Protein AF-A0A938MA55-F1 (afdb_monomer)

Radius of gyration: 17.3 Å; Cα contacts (8 Å, |Δi|>4): 62; chains: 1; bounding box: 37×22×48 Å

Secondary structure (DSSP, 8-state):
-HHHHHHHHHHHHHHHHHHHHHHHHHH-HHHHHHHHHHHHHHHHHHHHHHHHHHHHHHHHHHHTT---HHHHHHHHHHHHHHHHHHTT--

Foldseek 3Di:
DVVVVVCVVVVVLVVVVVVLVVCCVPPNNVVSVVLQVVQLVVLQVQLVVQLVVLVVQCVVCVVVVHHSPVSVVSNVVSVVSSVVSNNRND

Mean predicted aligned error: 4.33 Å

Structure (mmCIF, N/CA/C/O backbone):
data_AF-A0A938MA55-F1
#
_entry.id   AF-A0A938MA55-F1
#
loop_
_atom_site.group_PDB
_atom_site.id
_atom_site.type_symbol
_atom_site.label_atom_id
_atom_site.label_alt_id
_atom_site.label_comp_id
_atom_site.label_asym_id
_atom_site.label_entity_id
_atom_site.label_seq_id
_atom_site.pdbx_PDB_ins_code
_atom_site.Cartn_x
_atom_site.Cartn_y
_atom_site.Cartn_z
_atom_site.occupancy
_atom_site.B_iso_or_equiv
_atom_site.auth_seq_id
_atom_site.auth_comp_id
_atom_site.auth_asym_id
_atom_site.auth_atom_id
_atom_site.pdbx_PDB_model_num
ATOM 1 N N . MET A 1 1 ? -22.524 -13.875 -9.920 1.00 80.50 1 MET A N 1
ATOM 2 C CA . MET A 1 1 ? -21.697 -12.814 -9.288 1.00 80.50 1 MET A CA 1
ATOM 3 C C . MET A 1 1 ? -20.251 -13.257 -9.107 1.00 80.50 1 MET A C 1
ATOM 5 O O . MET A 1 1 ? -19.372 -12.525 -9.536 1.00 80.50 1 MET A O 1
ATOM 9 N N . PHE A 1 2 ? -20.001 -14.467 -8.596 1.00 88.00 2 PHE A N 1
ATOM 10 C CA . PHE A 1 2 ? -18.651 -15.026 -8.419 1.00 88.00 2 PHE A CA 1
ATOM 11 C C . PHE A 1 2 ? -17.761 -14.965 -9.676 1.00 88.00 2 PHE A C 1
ATOM 13 O O . PHE A 1 2 ? -16.637 -14.489 -9.610 1.00 88.00 2 PHE A O 1
ATOM 20 N N . PHE A 1 3 ? -18.298 -15.325 -10.847 1.00 91.69 3 PHE A N 1
ATOM 21 C CA . PHE A 1 3 ? -17.557 -15.259 -12.114 1.00 91.69 3 PHE A CA 1
ATOM 22 C C . PHE A 1 3 ? -17.074 -13.841 -12.482 1.00 91.69 3 PHE A C 1
ATOM 24 O O . PHE A 1 3 ? -15.988 -13.683 -13.027 1.00 91.69 3 PHE A O 1
ATOM 31 N N . LYS A 1 4 ? -17.849 -12.799 -12.141 1.00 92.19 4 LYS A N 1
ATOM 32 C CA . LYS A 1 4 ? -17.459 -11.399 -12.389 1.00 92.19 4 LYS A CA 1
ATOM 33 C C . LYS A 1 4 ? -16.305 -10.970 -11.477 1.00 92.19 4 LYS A C 1
ATOM 35 O O . LYS A 1 4 ? -15.383 -10.318 -11.945 1.00 92.19 4 LYS A O 1
ATOM 40 N N . LEU A 1 5 ? -16.350 -11.363 -10.200 1.00 89.00 5 LEU A N 1
ATOM 41 C CA . LEU A 1 5 ? -15.265 -11.133 -9.237 1.00 89.00 5 LEU A CA 1
ATOM 42 C C . LEU A 1 5 ? -13.992 -11.869 -9.657 1.00 89.00 5 LEU A C 1
ATOM 44 O O . LEU A 1 5 ? -12.926 -11.270 -9.665 1.00 89.00 5 LEU A O 1
ATOM 48 N N . PHE A 1 6 ? -14.116 -13.129 -10.074 1.00 91.31 6 PHE A N 1
ATOM 49 C CA . PHE A 1 6 ? -12.993 -13.900 -10.600 1.00 91.31 6 PHE A CA 1
ATOM 50 C C . PHE A 1 6 ? -12.342 -13.209 -11.806 1.00 91.31 6 PHE A C 1
ATOM 52 O O . PHE A 1 6 ? -11.130 -13.021 -11.819 1.00 91.31 6 PHE A O 1
ATOM 59 N N . LEU A 1 7 ? -13.144 -12.768 -12.782 1.00 93.44 7 LEU A N 1
ATOM 60 C CA . LEU A 1 7 ? -12.652 -12.006 -13.932 1.00 93.44 7 LEU A CA 1
ATOM 61 C C . LEU A 1 7 ? -11.932 -10.724 -13.511 1.00 93.44 7 LEU A C 1
ATOM 63 O O . LEU A 1 7 ? -10.869 -10.443 -14.045 1.00 93.44 7 LEU A O 1
ATOM 67 N N . LEU A 1 8 ? -12.477 -9.974 -12.552 1.00 89.94 8 LEU A N 1
ATOM 68 C CA . LEU A 1 8 ? -11.865 -8.741 -12.057 1.00 89.94 8 LEU A CA 1
ATOM 69 C C . LEU A 1 8 ? -10.502 -9.015 -11.398 1.00 89.94 8 LEU A C 1
ATOM 71 O O . LEU A 1 8 ? -9.502 -8.416 -11.782 1.00 89.94 8 LEU A O 1
ATOM 75 N N . PHE A 1 9 ? -10.451 -9.960 -10.456 1.00 87.81 9 PHE A N 1
ATOM 76 C CA . PHE A 1 9 ? -9.228 -10.317 -9.732 1.00 87.81 9 PHE A CA 1
ATOM 77 C C . PHE A 1 9 ? -8.176 -11.009 -10.603 1.00 87.81 9 PHE A C 1
ATOM 79 O O . PHE A 1 9 ? -7.002 -10.947 -10.268 1.00 87.81 9 PHE A O 1
ATOM 86 N N . ALA A 1 10 ? -8.563 -11.660 -11.702 1.00 90.75 10 ALA A N 1
ATOM 87 C CA . ALA A 1 10 ? -7.616 -12.219 -12.665 1.00 90.75 10 ALA A CA 1
ATOM 88 C C . ALA A 1 10 ? -7.133 -11.166 -13.673 1.00 90.75 10 ALA A C 1
ATOM 90 O O . ALA A 1 10 ? -5.945 -11.098 -13.977 1.00 90.75 10 ALA A O 1
ATOM 91 N N . ALA A 1 11 ? -8.041 -10.332 -14.189 1.00 92.62 11 ALA A N 1
ATOM 92 C CA . ALA A 1 11 ? -7.721 -9.342 -15.212 1.00 92.62 11 ALA A CA 1
ATOM 93 C C . ALA A 1 11 ? -6.839 -8.210 -14.678 1.00 92.62 11 ALA A C 1
ATOM 95 O O . ALA A 1 11 ? -5.945 -7.780 -15.401 1.00 92.62 11 ALA A O 1
ATOM 96 N N . ILE A 1 12 ? -7.057 -7.754 -13.437 1.00 91.25 12 ILE A N 1
ATOM 97 C CA . ILE A 1 12 ? -6.272 -6.661 -12.840 1.00 91.25 12 ILE A CA 1
ATOM 98 C C . ILE A 1 12 ? -4.771 -7.015 -12.789 1.00 91.25 12 ILE A C 1
ATOM 100 O O . ILE A 1 12 ? -4.005 -6.313 -13.445 1.00 91.25 12 ILE A O 1
ATOM 104 N N . PRO A 1 13 ? -4.322 -8.122 -12.160 1.00 90.12 13 PRO A N 1
ATOM 105 C CA . PRO A 1 13 ? -2.899 -8.474 -12.125 1.00 90.12 13 PRO A CA 1
ATOM 106 C C . PRO A 1 13 ? -2.300 -8.742 -13.508 1.00 90.12 13 PRO A C 1
ATOM 108 O O . PRO A 1 13 ? -1.145 -8.409 -13.760 1.00 90.12 13 PRO A O 1
ATOM 111 N N . ILE A 1 14 ? -3.071 -9.336 -14.429 1.00 93.88 14 ILE A N 1
ATOM 112 C CA . ILE A 1 14 ? -2.612 -9.538 -15.812 1.00 93.88 14 ILE A CA 1
ATOM 113 C C . ILE A 1 14 ? -2.322 -8.185 -16.474 1.00 93.88 14 ILE A C 1
ATOM 115 O O . ILE A 1 14 ? -1.303 -8.029 -17.151 1.00 93.88 14 ILE A O 1
ATOM 119 N N . LEU A 1 15 ? -3.208 -7.211 -16.272 1.00 94.38 15 LEU A N 1
ATOM 120 C CA . LEU A 1 15 ? -3.079 -5.871 -16.829 1.00 94.38 15 LEU A CA 1
ATOM 121 C C . LEU A 1 15 ? -1.916 -5.104 -16.185 1.00 94.38 15 LEU A C 1
ATOM 123 O O . LEU A 1 15 ? -1.137 -4.494 -16.914 1.00 94.38 15 LEU A O 1
ATOM 127 N N . GLU A 1 16 ? -1.727 -5.204 -14.870 1.00 92.75 16 GLU A N 1
ATOM 128 C CA . GLU A 1 16 ? -0.577 -4.606 -14.176 1.00 92.75 16 GLU A CA 1
ATOM 129 C C . GLU A 1 16 ? 0.756 -5.168 -14.684 1.00 92.75 16 GLU A C 1
ATOM 131 O O . GLU A 1 16 ? 1.672 -4.413 -15.013 1.00 92.75 16 GLU A O 1
ATOM 136 N N . VAL A 1 17 ? 0.872 -6.494 -14.832 1.00 93.50 17 VAL A N 1
ATOM 137 C CA . VAL A 1 17 ? 2.086 -7.121 -15.385 1.00 93.50 17 VAL A CA 1
ATOM 138 C C . VAL A 1 17 ? 2.331 -6.659 -16.823 1.00 93.50 17 VAL A C 1
ATOM 140 O O . VAL A 1 17 ? 3.471 -6.371 -17.193 1.00 93.50 17 VAL A O 1
ATOM 143 N N . TYR A 1 18 ? 1.278 -6.534 -17.633 1.00 95.12 18 TYR A N 1
ATOM 144 C CA . TYR A 1 18 ? 1.389 -5.990 -18.986 1.00 95.12 18 TYR A CA 1
ATOM 145 C C . TYR A 1 18 ? 1.915 -4.544 -18.984 1.00 95.12 18 TYR A C 1
ATOM 147 O O . TYR A 1 18 ? 2.840 -4.231 -19.742 1.00 95.12 18 TYR A O 1
ATOM 155 N N . ILE A 1 19 ? 1.382 -3.678 -18.112 1.00 94.19 19 ILE A N 1
ATOM 156 C CA . ILE A 1 19 ? 1.846 -2.292 -17.954 1.00 94.19 19 ILE A CA 1
ATOM 157 C C . ILE A 1 19 ? 3.308 -2.272 -17.521 1.00 94.19 19 ILE A C 1
ATOM 159 O O . ILE A 1 19 ? 4.108 -1.591 -18.157 1.00 94.19 19 ILE A O 1
ATOM 163 N N . LEU A 1 20 ? 3.684 -3.052 -16.509 1.00 94.19 20 LEU A N 1
ATOM 164 C CA . LEU A 1 20 ? 5.054 -3.144 -16.003 1.00 94.19 20 LEU A CA 1
ATOM 165 C C . LEU A 1 20 ? 6.058 -3.534 -17.085 1.00 94.19 20 LEU A C 1
ATOM 167 O O . LEU A 1 20 ? 7.107 -2.903 -17.214 1.00 94.19 20 LEU A O 1
ATOM 171 N N . VAL A 1 21 ? 5.735 -4.548 -17.889 1.00 94.75 21 VAL A N 1
ATOM 172 C CA . VAL A 1 21 ? 6.587 -4.981 -19.005 1.00 94.75 21 VAL A CA 1
ATOM 173 C C . VAL A 1 21 ? 6.693 -3.876 -20.054 1.00 94.75 21 VAL A C 1
ATOM 175 O O . VAL 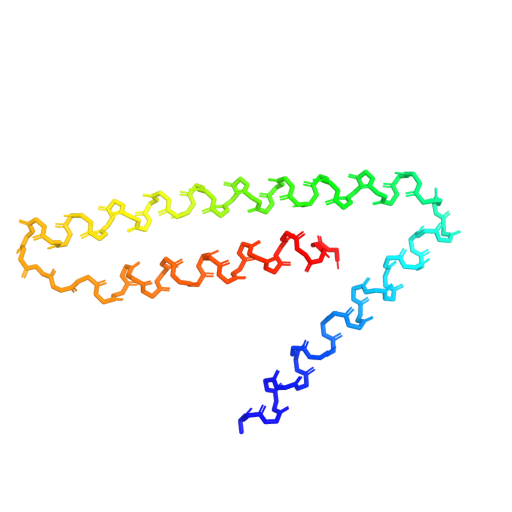A 1 21 ? 7.786 -3.598 -20.556 1.00 94.75 21 VAL A O 1
ATOM 178 N N . ARG A 1 22 ? 5.581 -3.200 -20.371 1.00 95.56 22 ARG A N 1
ATOM 179 C CA . ARG A 1 22 ? 5.570 -2.114 -21.357 1.00 95.56 22 ARG A CA 1
ATOM 180 C C . ARG A 1 22 ? 6.356 -0.893 -20.880 1.00 95.56 22 ARG A C 1
ATOM 182 O O . ARG A 1 22 ? 7.115 -0.329 -21.666 1.00 95.56 22 ARG A O 1
ATOM 189 N N . LEU A 1 23 ? 6.219 -0.522 -19.610 1.00 94.50 23 LEU A N 1
ATOM 190 C CA . LEU A 1 23 ? 6.972 0.557 -18.970 1.00 94.50 23 LEU A CA 1
ATOM 191 C C . LEU A 1 23 ? 8.463 0.207 -18.922 1.00 94.50 23 LEU A C 1
ATOM 193 O O . LEU A 1 23 ? 9.298 0.999 -19.354 1.00 94.50 23 LEU A O 1
ATOM 197 N N . GLY A 1 24 ? 8.792 -1.019 -18.512 1.00 94.94 24 GLY A N 1
ATOM 198 C CA . GLY A 1 24 ? 10.160 -1.532 -18.487 1.00 94.94 24 GLY A CA 1
ATOM 199 C C . GLY A 1 24 ? 10.839 -1.483 -19.855 1.00 94.94 24 GLY A C 1
ATOM 200 O O . GLY A 1 24 ? 12.018 -1.144 -19.932 1.00 94.94 24 GLY A O 1
ATOM 201 N N . GLY A 1 25 ? 10.097 -1.749 -20.934 1.00 94.81 25 GLY A N 1
ATOM 202 C CA . GLY A 1 25 ? 10.584 -1.601 -22.308 1.00 94.81 25 GLY A CA 1
ATOM 203 C C . GLY A 1 25 ? 10.693 -0.150 -22.792 1.00 94.81 25 GLY A C 1
ATOM 204 O O . GLY A 1 25 ? 11.557 0.144 -23.612 1.00 94.81 25 GLY A O 1
ATOM 2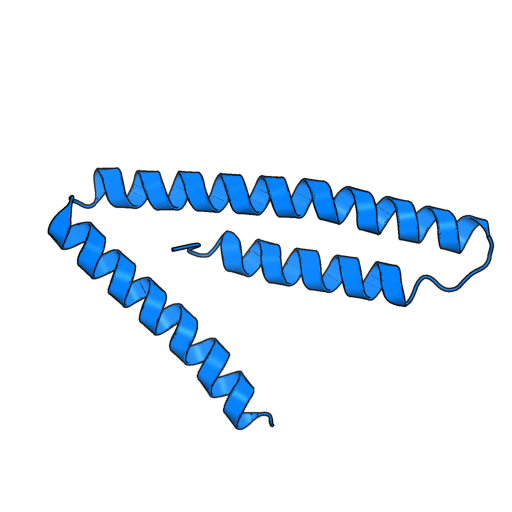05 N N . ALA A 1 26 ? 9.846 0.757 -22.296 1.00 95.75 26 ALA A N 1
ATOM 206 C CA . ALA A 1 26 ? 9.797 2.152 -22.741 1.00 95.75 26 ALA A CA 1
ATOM 207 C C . ALA A 1 26 ? 10.823 3.058 -22.041 1.00 95.75 26 ALA A C 1
ATOM 209 O O . ALA A 1 26 ? 11.469 3.873 -22.694 1.00 95.75 26 ALA A O 1
ATOM 210 N N . ILE A 1 27 ? 10.967 2.928 -20.718 1.00 95.19 27 ILE A N 1
ATOM 211 C CA . ILE A 1 27 ? 11.829 3.791 -19.888 1.00 95.19 27 ILE A CA 1
ATOM 212 C C . ILE A 1 27 ? 12.977 3.026 -19.213 1.00 95.19 27 ILE A C 1
ATOM 214 O O . ILE A 1 27 ? 13.866 3.637 -18.623 1.00 95.19 27 ILE A O 1
ATOM 218 N N . GLY A 1 28 ? 12.998 1.695 -19.309 1.00 95.25 28 GLY A N 1
ATOM 219 C CA . GLY A 1 28 ? 13.983 0.838 -18.654 1.00 95.25 28 GLY A CA 1
ATOM 220 C C . GLY A 1 28 ? 13.523 0.322 -17.287 1.00 95.25 28 GLY A C 1
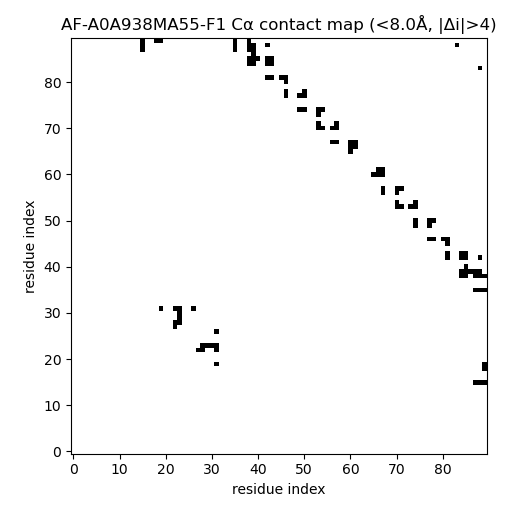ATOM 221 O O . GLY A 1 28 ? 12.658 0.890 -16.614 1.00 95.25 28 GLY A O 1
ATOM 222 N N . TRP A 1 29 ? 14.139 -0.772 -16.839 1.00 92.88 29 TRP A N 1
ATOM 223 C CA . TRP A 1 29 ? 13.742 -1.456 -15.602 1.00 92.88 29 TRP A CA 1
ATOM 224 C C . TRP A 1 29 ? 14.041 -0.647 -14.329 1.00 92.88 29 TRP A C 1
ATOM 226 O O . TRP A 1 29 ? 13.282 -0.725 -13.369 1.00 92.88 29 TRP A O 1
ATOM 236 N N . LYS A 1 30 ? 15.112 0.162 -14.318 1.00 95.88 30 LYS A N 1
ATOM 237 C CA . LYS A 1 30 ? 15.507 0.980 -13.156 1.00 95.88 30 LYS A CA 1
ATOM 238 C C . LYS A 1 30 ? 14.447 2.028 -12.776 1.00 95.88 30 LYS A C 1
ATOM 240 O O . LYS A 1 30 ? 14.016 2.013 -11.625 1.00 95.88 30 LYS A O 1
ATOM 245 N N . PRO A 1 31 ? 13.995 2.917 -13.686 1.00 94.69 31 PRO A N 1
ATOM 246 C CA . PRO A 1 31 ? 12.941 3.870 -13.344 1.00 94.69 31 PRO A CA 1
ATOM 247 C C . PRO A 1 31 ? 11.591 3.184 -13.110 1.00 94.69 31 PRO A C 1
ATOM 249 O O . PRO A 1 31 ? 10.861 3.614 -12.225 1.00 94.69 31 PRO A O 1
ATOM 252 N N . THR A 1 32 ? 11.293 2.081 -13.807 1.00 94.56 32 THR A N 1
ATOM 253 C CA . THR A 1 32 ? 10.080 1.279 -13.550 1.00 94.56 32 THR A CA 1
ATOM 254 C C . THR A 1 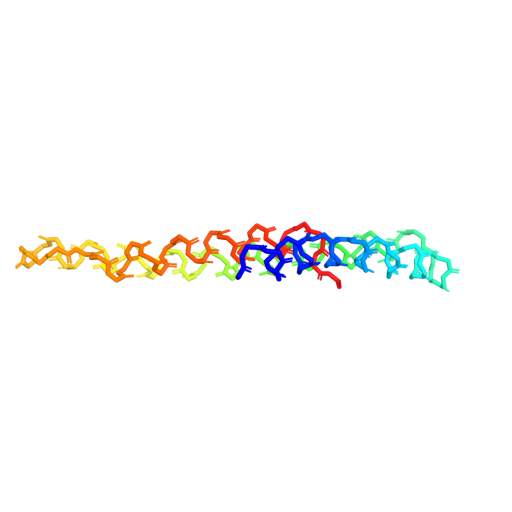32 ? 10.053 0.755 -12.112 1.00 94.56 32 THR A C 1
ATOM 256 O O . THR A 1 32 ? 9.066 0.945 -11.410 1.00 94.56 32 THR A O 1
ATOM 259 N N . LEU A 1 33 ? 11.167 0.191 -11.627 1.00 93.25 33 LEU A N 1
ATOM 260 C CA . LEU A 1 33 ? 11.304 -0.238 -10.233 1.00 93.25 33 LEU A CA 1
ATOM 261 C C . LEU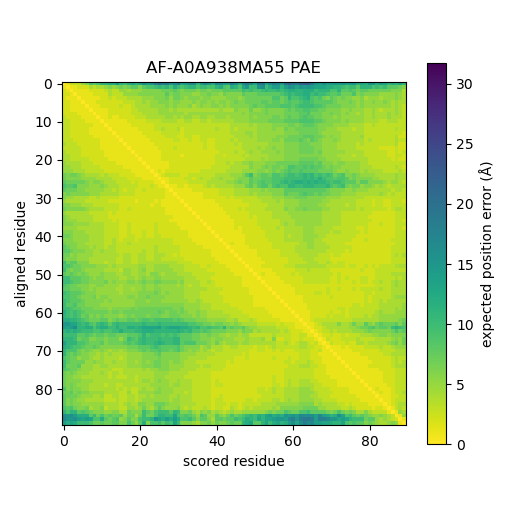 A 1 33 ? 11.141 0.935 -9.256 1.00 93.25 33 LEU A C 1
ATOM 263 O O . LEU A 1 33 ? 10.487 0.788 -8.227 1.00 93.25 33 LEU A O 1
ATOM 267 N N . GLY A 1 34 ? 11.700 2.103 -9.586 1.00 95.06 34 GLY A N 1
ATOM 268 C CA . GLY A 1 34 ? 11.515 3.322 -8.798 1.00 95.06 34 GLY A CA 1
ATOM 269 C C . GLY A 1 34 ? 10.041 3.710 -8.659 1.00 95.06 34 GLY A C 1
ATOM 270 O O . GLY A 1 34 ? 9.591 4.000 -7.553 1.00 95.06 34 GLY A O 1
ATOM 271 N N . ILE A 1 35 ? 9.271 3.644 -9.748 1.00 93.06 35 ILE A N 1
ATOM 272 C CA . ILE A 1 35 ? 7.828 3.919 -9.729 1.00 93.06 35 ILE A CA 1
ATOM 273 C C . ILE A 1 35 ? 7.086 2.888 -8.869 1.00 93.06 35 ILE A C 1
ATOM 275 O O . ILE A 1 35 ? 6.263 3.280 -8.043 1.00 93.06 35 ILE A O 1
ATOM 279 N N . CYS A 1 36 ? 7.410 1.596 -8.983 1.00 93.25 36 CYS A N 1
ATOM 280 C CA . CYS A 1 36 ? 6.825 0.555 -8.126 1.00 93.25 36 CYS A CA 1
ATOM 281 C C . CYS A 1 36 ? 7.092 0.808 -6.637 1.00 93.25 36 CYS A C 1
ATOM 283 O O . CYS A 1 36 ? 6.214 0.631 -5.800 1.00 93.25 36 CYS A O 1
ATOM 285 N N . ILE A 1 37 ? 8.304 1.242 -6.289 1.00 94.06 37 ILE A N 1
ATOM 286 C CA . ILE A 1 37 ? 8.654 1.556 -4.899 1.00 94.06 37 ILE A CA 1
ATOM 287 C C . ILE A 1 37 ? 7.865 2.775 -4.414 1.00 94.06 37 ILE A C 1
ATOM 289 O O . ILE A 1 37 ? 7.320 2.750 -3.314 1.00 94.06 37 ILE A O 1
ATOM 293 N N . VAL A 1 38 ? 7.774 3.836 -5.221 1.00 94.50 38 VAL A N 1
ATOM 294 C CA . VAL A 1 38 ? 7.029 5.054 -4.861 1.00 94.50 38 VAL A CA 1
ATOM 295 C C . VAL A 1 38 ? 5.545 4.753 -4.659 1.00 94.50 38 VAL A C 1
ATOM 297 O O . VAL A 1 38 ? 4.963 5.195 -3.669 1.00 94.50 38 VAL A O 1
ATOM 300 N N . THR A 1 39 ? 4.941 3.980 -5.558 1.00 92.81 39 THR A N 1
ATOM 301 C CA . THR A 1 39 ? 3.527 3.585 -5.470 1.00 92.81 39 THR A CA 1
ATOM 302 C C . THR A 1 39 ? 3.272 2.682 -4.265 1.00 92.81 39 THR A C 1
ATOM 304 O O . THR A 1 39 ? 2.359 2.963 -3.488 1.00 92.81 39 THR A O 1
ATOM 307 N N . ALA A 1 40 ? 4.137 1.696 -4.007 1.00 92.56 40 ALA A N 1
ATOM 308 C CA . ALA A 1 40 ? 4.044 0.847 -2.819 1.00 92.56 40 ALA A CA 1
ATOM 309 C C . ALA A 1 40 ? 4.189 1.642 -1.509 1.00 92.56 40 ALA A C 1
ATOM 311 O O . ALA A 1 40 ? 3.446 1.412 -0.551 1.00 92.56 40 ALA A O 1
ATOM 312 N N . LEU A 1 41 ? 5.108 2.614 -1.455 1.00 95.31 41 LEU A N 1
ATOM 313 C CA . LEU A 1 41 ? 5.257 3.508 -0.303 1.00 95.31 41 LEU A CA 1
ATOM 314 C C . LEU A 1 41 ? 4.012 4.374 -0.102 1.00 95.31 41 LEU A C 1
ATOM 316 O O . LEU A 1 41 ? 3.513 4.467 1.019 1.00 95.31 41 LEU A O 1
ATOM 320 N N . ALA A 1 42 ? 3.485 4.975 -1.169 1.00 93.44 42 ALA A N 1
ATOM 321 C CA . ALA A 1 42 ? 2.267 5.775 -1.106 1.00 93.44 42 ALA A CA 1
ATOM 322 C C . ALA A 1 42 ? 1.072 4.940 -0.617 1.00 93.44 42 ALA A C 1
ATOM 324 O O . ALA A 1 42 ? 0.379 5.351 0.317 1.00 93.44 42 ALA A O 1
ATOM 325 N N . GLY A 1 43 ? 0.877 3.742 -1.174 1.00 92.12 43 GLY A N 1
ATOM 326 C CA . GLY A 1 43 ? -0.165 2.804 -0.754 1.00 92.12 43 GLY A CA 1
ATOM 327 C C . GLY A 1 43 ? -0.034 2.402 0.715 1.00 92.12 43 GLY A C 1
ATOM 328 O O . GLY A 1 43 ? -1.008 2.471 1.464 1.00 92.12 43 GLY A O 1
ATOM 329 N N . SER A 1 44 ? 1.180 2.073 1.162 1.00 93.31 44 SER A N 1
ATOM 330 C CA . SER A 1 44 ? 1.469 1.728 2.561 1.00 93.31 44 SER A CA 1
ATOM 331 C C . SER A 1 44 ? 1.178 2.883 3.528 1.00 93.31 44 SER A C 1
ATOM 333 O O . SER A 1 44 ? 0.554 2.682 4.574 1.00 93.31 44 SER A O 1
ATOM 335 N N . LEU A 1 45 ? 1.555 4.116 3.171 1.00 94.50 45 LEU A N 1
ATOM 336 C CA . LEU A 1 45 ? 1.268 5.304 3.982 1.00 94.50 45 LEU A CA 1
ATOM 337 C C . LEU A 1 45 ? -0.237 5.575 4.086 1.00 94.50 45 LEU A C 1
ATOM 339 O O . LEU A 1 45 ? -0.735 5.846 5.182 1.00 94.50 45 LEU A O 1
ATOM 343 N N . LEU A 1 46 ? -0.971 5.455 2.977 1.00 92.69 46 LEU A N 1
ATOM 344 C CA . LEU A 1 46 ? -2.426 5.610 2.964 1.00 92.69 46 LEU A CA 1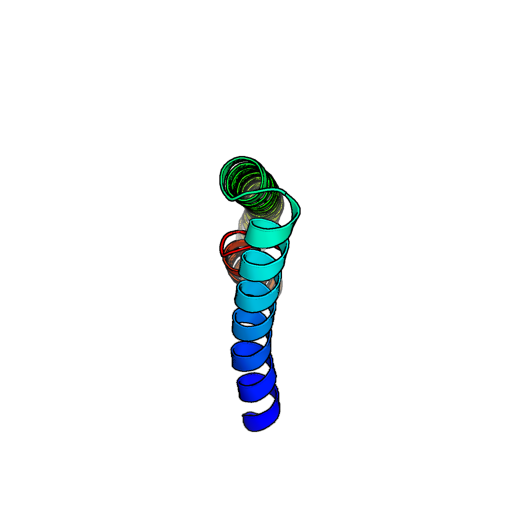
ATOM 345 C C . LEU A 1 46 ? -3.112 4.529 3.805 1.00 92.69 46 LEU A C 1
ATOM 347 O O . LEU A 1 46 ? -3.951 4.858 4.646 1.00 92.69 46 LEU A O 1
ATOM 351 N N . ALA A 1 47 ? -2.718 3.265 3.639 1.00 94.00 47 ALA A N 1
ATOM 352 C CA . A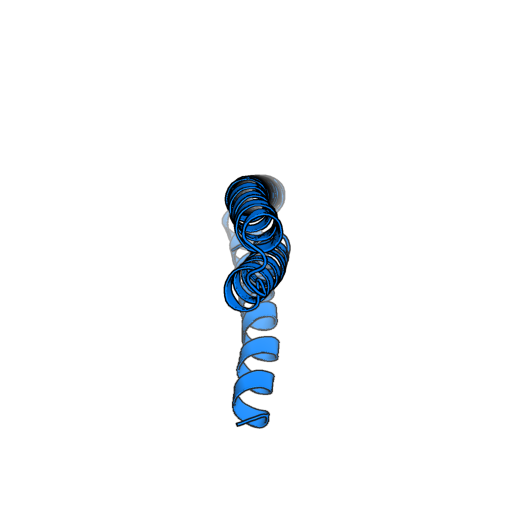LA A 1 47 ? -3.250 2.149 4.416 1.00 94.00 47 ALA A CA 1
ATOM 353 C C . ALA A 1 47 ? -2.988 2.334 5.917 1.00 94.00 47 ALA A C 1
ATOM 355 O O . ALA A 1 47 ? -3.889 2.144 6.733 1.00 94.00 47 ALA A O 1
ATOM 356 N N . LYS A 1 48 ? -1.788 2.794 6.294 1.00 94.06 48 LYS A N 1
ATOM 357 C CA . LYS A 1 48 ? -1.446 3.107 7.687 1.00 94.06 48 LYS A CA 1
ATOM 358 C C . LYS A 1 48 ? -2.322 4.225 8.251 1.00 94.06 48 LYS A C 1
ATOM 360 O O . LYS A 1 48 ? -2.864 4.079 9.345 1.00 94.06 48 LYS A O 1
ATOM 365 N N . HIS A 1 49 ? -2.456 5.339 7.531 1.00 94.00 49 HIS A N 1
ATOM 366 C CA . HIS A 1 49 ? -3.244 6.488 7.987 1.00 94.00 49 HIS A CA 1
ATOM 367 C C . HIS A 1 49 ? -4.726 6.140 8.147 1.00 94.00 49 HIS A C 1
ATOM 369 O O . HIS A 1 49 ? -5.322 6.462 9.176 1.00 94.00 49 HIS A O 1
ATOM 375 N N . GLN A 1 50 ? -5.314 5.451 7.168 1.00 94.19 50 GLN A N 1
ATOM 376 C CA . GLN A 1 50 ? -6.714 5.044 7.251 1.00 94.19 50 GLN A CA 1
ATOM 377 C C . GLN A 1 50 ? -6.925 3.943 8.297 1.00 94.19 50 GLN A C 1
ATOM 379 O O . GLN A 1 50 ? -7.878 4.017 9.070 1.00 94.19 50 GLN A O 1
ATOM 384 N N . GLY A 1 51 ? -6.007 2.979 8.399 1.00 93.38 51 GLY A N 1
ATOM 385 C CA . GLY A 1 51 ? -6.091 1.884 9.366 1.00 93.38 51 GLY A CA 1
ATOM 386 C C . GLY A 1 51 ? -6.051 2.375 10.813 1.00 93.38 51 GLY A C 1
ATOM 387 O O . GLY A 1 51 ? -6.829 1.914 11.644 1.00 93.38 51 GLY A O 1
ATOM 388 N N . LEU A 1 52 ? -5.219 3.381 11.110 1.00 94.69 52 LEU A N 1
ATOM 389 C CA . LEU A 1 52 ? -5.197 4.050 12.419 1.00 94.69 52 LEU A CA 1
ATOM 390 C C . LEU A 1 52 ? -6.537 4.719 12.752 1.00 94.69 52 LEU A C 1
ATOM 392 O O . LEU A 1 52 ? -6.982 4.669 13.898 1.00 94.69 52 LEU A O 1
ATOM 396 N N . ASN A 1 53 ? -7.188 5.337 11.766 1.00 93.56 53 ASN A N 1
ATOM 397 C CA . ASN A 1 53 ? -8.490 5.969 11.962 1.00 93.56 53 ASN A CA 1
ATOM 398 C C . ASN A 1 53 ? -9.600 4.934 12.186 1.00 93.56 53 ASN A C 1
ATOM 400 O O . ASN A 1 53 ? -10.408 5.119 13.094 1.00 93.56 53 ASN A O 1
ATOM 404 N N . ALA A 1 54 ? -9.611 3.839 11.421 1.00 94.06 54 ALA A N 1
ATOM 405 C CA . ALA A 1 54 ? -10.539 2.726 11.630 1.00 94.06 54 ALA A CA 1
ATOM 406 C C . ALA A 1 54 ? -10.357 2.111 13.025 1.00 94.06 54 ALA A C 1
ATOM 408 O O . ALA A 1 54 ? -11.323 1.941 13.763 1.00 94.06 54 ALA A O 1
ATOM 409 N N . TRP A 1 55 ? -9.109 1.894 13.450 1.00 93.88 55 TRP A N 1
ATOM 410 C CA . TRP A 1 55 ? -8.799 1.381 14.785 1.00 93.88 55 TRP A CA 1
ATOM 411 C C . TRP A 1 55 ? -9.304 2.291 15.914 1.00 93.88 55 TRP A C 1
ATOM 413 O O . TRP A 1 55 ? -9.897 1.816 16.881 1.00 93.88 55 TRP A O 1
ATOM 423 N N . ARG A 1 56 ? -9.124 3.611 15.786 1.00 94.69 56 ARG A N 1
ATOM 424 C CA . ARG A 1 56 ? -9.653 4.582 16.761 1.00 94.69 56 ARG A CA 1
ATOM 425 C C . ARG A 1 56 ? -11.179 4.541 16.854 1.00 94.69 56 ARG A C 1
ATOM 427 O O . ARG A 1 56 ? -11.706 4.684 17.951 1.00 94.69 56 ARG A O 1
ATOM 434 N N . ARG A 1 57 ? -11.877 4.329 15.733 1.00 93.81 57 ARG A N 1
ATOM 435 C CA . ARG A 1 57 ? -13.341 4.164 15.713 1.00 93.81 57 ARG A CA 1
ATOM 436 C C . ARG A 1 57 ? -13.769 2.888 16.428 1.00 93.81 57 ARG A C 1
ATOM 438 O O . ARG A 1 57 ? -14.605 2.968 17.315 1.00 93.81 57 ARG A O 1
ATOM 445 N N . VAL A 1 58 ? -13.105 1.761 16.149 1.00 94.81 58 VAL A N 1
ATOM 446 C CA . VAL A 1 58 ? -13.337 0.497 16.872 1.00 94.81 58 VAL A CA 1
ATOM 447 C C . VAL A 1 58 ? -13.210 0.703 18.385 1.00 94.81 58 VAL A C 1
ATOM 449 O O . VAL A 1 58 ? -14.075 0.271 19.140 1.00 94.81 58 VAL A O 1
ATOM 452 N N . GLN A 1 59 ? -12.160 1.391 18.843 1.00 94.31 59 GLN A N 1
ATOM 453 C CA . GLN A 1 59 ? -11.976 1.679 20.269 1.00 94.31 59 GLN A CA 1
ATOM 454 C C . GLN A 1 59 ? -13.077 2.582 20.844 1.00 94.31 59 GLN A C 1
ATOM 456 O O . GLN A 1 59 ? -13.532 2.339 21.961 1.00 94.31 59 GLN A O 1
ATOM 461 N N . ALA A 1 60 ? -13.501 3.609 20.104 1.00 94.88 60 ALA A N 1
ATOM 462 C CA . ALA A 1 60 ? -14.549 4.531 20.535 1.00 94.88 60 ALA A CA 1
ATOM 463 C C . ALA A 1 60 ? -15.914 3.836 20.670 1.00 94.88 60 ALA A C 1
ATOM 465 O O . ALA A 1 60 ? -16.589 4.028 21.680 1.00 94.88 60 ALA A O 1
ATOM 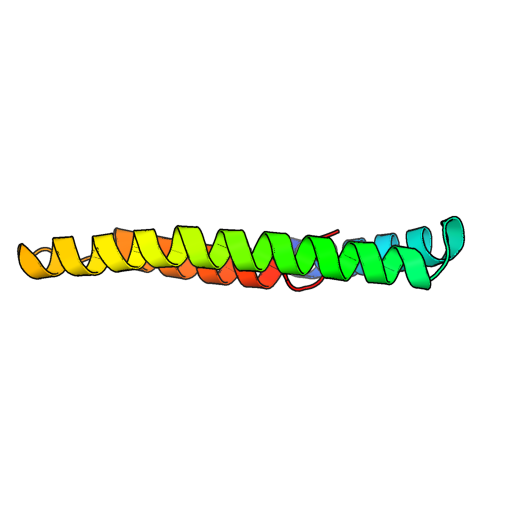466 N N . ASP A 1 61 ? -16.279 2.995 19.703 1.00 94.62 61 ASP A N 1
ATOM 467 C CA . ASP A 1 61 ? -17.536 2.240 19.708 1.00 94.62 61 ASP A CA 1
ATOM 468 C C . ASP A 1 61 ? -17.570 1.247 20.878 1.00 94.62 61 ASP A C 1
ATOM 470 O O . ASP A 1 61 ? -18.529 1.219 21.652 1.00 94.62 61 ASP A O 1
ATOM 474 N N . LEU A 1 62 ? -16.476 0.503 21.088 1.00 94.31 62 LEU A N 1
ATOM 475 C CA . LEU A 1 62 ? -16.355 -0.433 22.210 1.00 94.31 62 LEU A CA 1
ATOM 476 C C . LEU A 1 62 ? -16.414 0.273 23.569 1.00 94.31 62 LEU A C 1
ATOM 478 O O . LEU A 1 62 ? -17.032 -0.245 24.498 1.00 94.31 62 LEU A O 1
ATOM 482 N N . ALA A 1 63 ? -15.817 1.463 23.693 1.00 95.06 63 ALA A N 1
ATOM 483 C CA . ALA A 1 63 ? -15.886 2.263 24.918 1.00 95.06 63 ALA A CA 1
ATOM 484 C C . ALA A 1 63 ? -17.315 2.737 25.240 1.00 95.06 63 ALA A C 1
ATOM 486 O O . ALA A 1 63 ? -17.631 2.981 26.403 1.00 95.06 63 ALA A O 1
ATOM 487 N N . GLN A 1 64 ? -18.180 2.843 24.230 1.00 95.62 64 GLN A N 1
ATOM 488 C CA . GLN A 1 64 ? -19.596 3.191 24.374 1.00 95.62 64 GLN A CA 1
ATOM 489 C C . GLN A 1 64 ? -20.507 1.958 24.512 1.00 95.62 64 GLN A C 1
ATOM 491 O O . GLN A 1 64 ? -21.721 2.106 24.628 1.00 95.62 64 GLN A O 1
ATOM 496 N N . GLY A 1 65 ? -19.947 0.741 24.509 1.00 93.69 65 GLY A N 1
ATOM 497 C CA . GLY A 1 65 ? -20.717 -0.508 24.524 1.00 93.69 65 GLY A CA 1
ATOM 498 C C . GLY A 1 65 ? -21.426 -0.818 23.199 1.00 93.69 65 GLY A C 1
ATOM 499 O O . GLY A 1 65 ? -22.334 -1.647 23.174 1.00 93.69 65 GLY A O 1
ATOM 500 N N . ILE A 1 66 ? -21.029 -0.160 22.105 1.00 94.44 66 ILE A N 1
ATOM 501 C CA . ILE A 1 66 ? -21.569 -0.350 20.754 1.00 94.44 66 ILE A CA 1
ATOM 502 C C . ILE A 1 66 ? -20.733 -1.412 20.028 1.00 94.44 66 ILE A C 1
ATOM 504 O O . ILE A 1 66 ? -19.509 -1.461 20.154 1.00 94.44 66 ILE A O 1
ATOM 508 N N . LEU A 1 67 ? -21.391 -2.278 19.254 1.00 93.81 67 LEU A N 1
ATOM 509 C CA . LEU A 1 67 ? -20.707 -3.276 18.432 1.00 93.81 67 LEU A CA 1
ATOM 510 C C . LEU A 1 67 ? -20.068 -2.597 17.194 1.00 93.81 67 LEU A C 1
ATOM 512 O O . LEU A 1 67 ? -20.810 -2.063 16.369 1.00 93.81 67 LEU A O 1
ATOM 516 N N . PRO A 1 68 ? -18.734 -2.653 16.999 1.00 92.06 68 PRO A N 1
ATOM 517 C CA . PRO A 1 68 ? -18.020 -1.891 15.964 1.00 92.06 68 PRO A CA 1
ATOM 518 C C . PRO A 1 68 ? -18.060 -2.562 14.575 1.00 92.06 68 PRO A C 1
ATOM 520 O O . PRO A 1 68 ? -17.024 -2.744 13.935 1.00 92.06 68 PRO A O 1
ATOM 523 N N . GLY A 1 69 ? -19.233 -2.991 14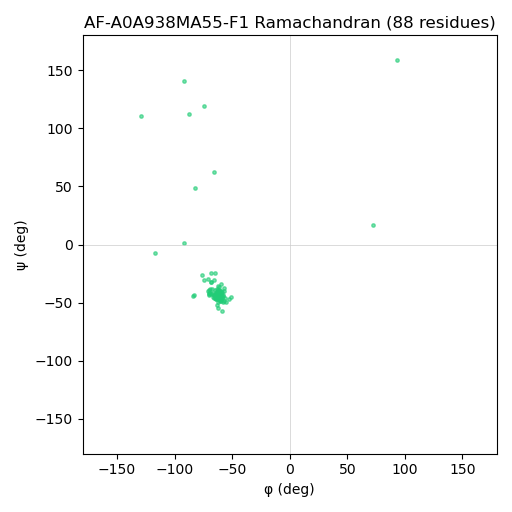.104 1.00 92.50 69 GLY A N 1
ATOM 524 C CA . GLY A 1 69 ? -19.362 -3.743 12.845 1.00 92.50 69 GLY A CA 1
ATOM 525 C C . GLY A 1 69 ? -18.812 -2.988 11.629 1.00 92.50 69 GLY A C 1
ATOM 526 O O . GLY A 1 69 ? -17.982 -3.520 10.888 1.00 92.50 69 GLY A O 1
ATOM 527 N N . ASP A 1 70 ? -19.214 -1.727 11.473 1.00 90.75 70 ASP A N 1
ATOM 528 C CA . ASP A 1 70 ? -18.808 -0.888 10.340 1.00 90.75 70 ASP A CA 1
ATOM 529 C C . ASP A 1 70 ? -17.315 -0.542 10.392 1.00 90.75 70 ASP A C 1
ATOM 531 O O . ASP A 1 70 ? -16.613 -0.664 9.393 1.00 90.75 70 ASP A O 1
ATOM 535 N N . ALA A 1 71 ? -16.787 -0.206 11.574 1.00 91.50 71 ALA A N 1
ATOM 536 C CA . ALA A 1 71 ? -15.371 0.125 11.736 1.00 91.50 71 ALA A CA 1
ATOM 537 C C . ALA A 1 71 ? -14.443 -1.079 11.468 1.00 91.50 71 ALA A C 1
ATOM 539 O O . ALA A 1 71 ? -13.318 -0.911 10.989 1.00 91.50 71 ALA A O 1
ATOM 540 N N . LEU A 1 72 ? -14.910 -2.303 11.744 1.00 93.38 72 LEU A N 1
ATOM 541 C CA . LEU A 1 72 ? -14.200 -3.533 11.388 1.00 93.38 72 LEU A CA 1
ATOM 542 C C . LEU A 1 72 ? -14.210 -3.780 9.874 1.00 93.38 72 LEU A C 1
ATOM 544 O O . LEU A 1 72 ? -13.170 -4.134 9.316 1.00 93.38 72 LEU A O 1
ATOM 548 N N . LEU A 1 73 ? -15.351 -3.573 9.209 1.00 94.62 73 LEU A N 1
ATOM 549 C CA . LEU A 1 73 ? -15.454 -3.653 7.748 1.00 94.62 73 LEU A CA 1
ATOM 550 C C . LEU A 1 73 ? -14.550 -2.619 7.072 1.00 94.62 73 LEU A C 1
ATOM 552 O O . LEU A 1 73 ? -13.794 -2.983 6.171 1.00 94.62 73 LEU A O 1
ATOM 556 N N . ASP A 1 74 ? -14.554 -1.376 7.553 1.00 92.88 74 ASP A N 1
ATOM 557 C CA . ASP A 1 74 ? -13.653 -0.318 7.093 1.00 92.88 74 ASP A CA 1
ATOM 558 C C . ASP A 1 74 ? -12.192 -0.756 7.216 1.00 92.88 74 ASP A C 1
ATOM 560 O O . ASP A 1 74 ? -11.435 -0.692 6.247 1.00 92.88 74 ASP A O 1
ATOM 564 N N . GLY A 1 75 ? -11.792 -1.269 8.385 1.00 93.06 75 GLY A N 1
ATOM 565 C CA . GLY A 1 75 ? -10.438 -1.781 8.608 1.00 93.06 75 GLY A CA 1
ATOM 566 C C . GLY A 1 75 ? -10.049 -2.891 7.626 1.00 93.06 75 GLY A C 1
ATOM 567 O O . GLY A 1 75 ? -8.929 -2.901 7.109 1.00 93.06 75 GLY A O 1
ATOM 568 N N . LEU A 1 76 ? -10.980 -3.794 7.317 1.00 94.69 76 LEU A N 1
ATOM 569 C CA . LEU A 1 76 ? -10.764 -4.908 6.395 1.00 94.69 76 LEU A CA 1
ATOM 570 C C . LEU A 1 76 ? -10.641 -4.433 4.940 1.00 94.69 76 LEU A C 1
ATOM 572 O O . LEU A 1 76 ? -9.762 -4.898 4.213 1.00 94.69 76 LEU A O 1
ATOM 576 N N . LEU A 1 77 ? -11.457 -3.460 4.529 1.00 93.94 77 LEU A N 1
ATOM 577 C CA . LEU A 1 77 ? -11.369 -2.829 3.210 1.00 93.94 77 LEU A CA 1
ATOM 578 C C . LEU A 1 77 ? -10.084 -2.012 3.048 1.00 93.94 77 LEU A C 1
ATOM 580 O O . LEU A 1 77 ? -9.464 -2.063 1.988 1.00 93.94 77 LEU A O 1
ATOM 584 N N . ILE A 1 78 ? -9.642 -1.310 4.095 1.00 94.12 78 ILE A N 1
ATOM 585 C CA . ILE A 1 78 ? -8.367 -0.580 4.098 1.00 94.12 78 ILE A CA 1
ATOM 586 C C . ILE A 1 78 ? -7.192 -1.546 3.942 1.00 94.12 78 ILE A C 1
ATOM 588 O O . ILE A 1 78 ? -6.271 -1.262 3.178 1.00 94.12 78 ILE A O 1
ATOM 592 N N . LEU A 1 79 ? -7.218 -2.693 4.625 1.00 92.12 79 LEU A N 1
ATOM 593 C CA . LEU A 1 79 ? -6.194 -3.730 4.474 1.00 92.12 79 LEU A CA 1
ATOM 594 C C . LEU A 1 79 ? -6.192 -4.323 3.063 1.00 92.12 79 LEU A C 1
ATOM 596 O O . LEU A 1 79 ? -5.130 -4.425 2.452 1.00 92.12 79 LEU A O 1
ATOM 600 N N . ALA A 1 80 ? -7.364 -4.671 2.528 1.00 92.56 80 ALA A N 1
ATOM 601 C CA . ALA A 1 80 ? -7.491 -5.208 1.177 1.00 92.56 80 ALA A CA 1
ATOM 602 C C . ALA A 1 80 ? -7.015 -4.201 0.116 1.00 92.56 80 ALA A C 1
ATOM 604 O O . ALA A 1 80 ? -6.208 -4.547 -0.743 1.00 92.56 80 ALA A O 1
ATOM 605 N N . GLY A 1 81 ? -7.453 -2.943 0.206 1.00 90.19 81 GLY A N 1
ATOM 606 C CA . GLY A 1 81 ? -7.021 -1.872 -0.692 1.00 90.19 81 GLY A CA 1
ATOM 607 C C . GLY A 1 81 ? -5.535 -1.545 -0.547 1.00 90.19 81 GLY A C 1
ATOM 608 O O . GLY A 1 81 ? -4.848 -1.351 -1.545 1.00 90.19 81 GLY A O 1
ATOM 609 N N . GLY A 1 82 ? -5.015 -1.547 0.682 1.00 91.44 82 GLY A N 1
ATOM 610 C CA . GLY A 1 82 ? -3.593 -1.364 0.960 1.00 91.44 82 GLY A CA 1
ATOM 611 C C . GLY A 1 82 ? -2.737 -2.460 0.333 1.00 91.44 82 GLY A C 1
ATOM 612 O O . GLY A 1 82 ? -1.750 -2.151 -0.322 1.00 91.44 82 GLY A O 1
ATOM 613 N N . LEU A 1 83 ? -3.140 -3.726 0.469 1.00 90.25 83 LEU A N 1
ATOM 614 C CA . LEU A 1 83 ? -2.466 -4.854 -0.176 1.00 90.25 83 LEU A CA 1
ATOM 615 C C . LEU A 1 83 ? -2.462 -4.707 -1.699 1.00 90.25 83 LEU A C 1
ATOM 617 O O . LEU A 1 83 ? -1.397 -4.796 -2.299 1.00 90.25 83 LEU A O 1
ATOM 621 N N . LEU A 1 84 ? -3.613 -4.404 -2.307 1.00 88.94 84 LEU A N 1
ATOM 622 C CA . LEU A 1 84 ? -3.716 -4.201 -3.757 1.00 88.94 84 LEU A CA 1
ATOM 623 C C . LEU A 1 84 ? -2.824 -3.050 -4.252 1.00 88.94 84 LEU A C 1
ATOM 625 O O . LEU A 1 84 ? -2.163 -3.193 -5.269 1.00 88.94 84 LEU A O 1
ATOM 629 N N . LEU A 1 85 ? -2.723 -1.942 -3.512 1.00 86.94 85 LEU A N 1
ATOM 630 C CA . LEU A 1 85 ? -1.831 -0.829 -3.873 1.00 86.94 85 LEU A CA 1
ATOM 631 C C . LEU A 1 85 ? -0.341 -1.157 -3.687 1.00 86.94 85 LEU A C 1
ATOM 633 O O . LEU A 1 85 ? 0.509 -0.600 -4.380 1.00 86.94 85 LEU A O 1
ATOM 637 N N . ILE A 1 86 ? -0.004 -2.035 -2.741 1.00 89.00 86 ILE A N 1
ATOM 638 C CA . ILE A 1 86 ? 1.380 -2.459 -2.496 1.00 89.00 86 ILE A CA 1
ATOM 639 C C . ILE A 1 86 ? 1.844 -3.457 -3.572 1.00 89.00 86 ILE A C 1
ATOM 641 O O . ILE A 1 86 ? 3.042 -3.515 -3.859 1.00 89.00 86 ILE A O 1
ATOM 645 N N . THR A 1 87 ? 0.931 -4.205 -4.202 1.00 83.00 87 THR A N 1
ATOM 646 C CA . THR A 1 87 ? 1.270 -5.250 -5.180 1.00 83.00 87 THR A CA 1
ATOM 647 C C . THR A 1 87 ? 0.503 -5.145 -6.503 1.00 83.00 87 THR A C 1
ATOM 649 O O . THR A 1 87 ? -0.625 -5.630 -6.554 1.00 83.00 87 THR A O 1
ATOM 652 N N . PRO A 1 88 ? 1.210 -4.796 -7.595 1.00 65.06 88 PRO A N 1
ATOM 653 C CA . PRO A 1 88 ? 2.093 -3.634 -7.765 1.00 65.06 88 PRO A CA 1
ATOM 654 C C . PRO A 1 88 ? 1.288 -2.412 -8.245 1.00 65.06 88 PRO A C 1
ATOM 656 O O . PRO A 1 88 ? 0.853 -2.410 -9.380 1.00 65.06 88 PRO A O 1
ATOM 659 N N . GLY A 1 89 ? 1.134 -1.360 -7.431 1.00 68.88 89 GLY A N 1
ATOM 660 C CA . GLY A 1 89 ? 0.174 -0.262 -7.663 1.00 68.88 89 GLY A CA 1
ATOM 661 C C . GLY A 1 89 ? 0.387 0.659 -8.880 1.00 68.88 89 GLY A C 1
ATOM 662 O O . GLY A 1 89 ? 0.565 1.867 -8.694 1.00 68.88 89 GLY A O 1
ATOM 663 N N . LEU A 1 90 ? 0.336 0.109 -10.097 1.00 72.75 90 LEU A N 1
ATOM 664 C CA . LEU A 1 90 ? 0.510 0.752 -11.406 1.00 72.75 90 LEU A CA 1
ATOM 665 C C . LEU A 1 90 ? -0.690 0.545 -12.334 1.00 72.75 90 LEU A C 1
ATOM 667 O O . LEU A 1 90 ? -1.078 -0.617 -12.559 1.00 72.75 90 LEU A O 1
#

Sequence (90 aa):
MFFKLFLLFAAIPILEVYILVRLGGAIGWKPTLGICIVTALAGSLLAKHQGLNAWRRVQADLAQGILPGDALLDGLLILAGGLLLITPGL

Solvent-accessible surface area (backbone atoms only — not comparable to full-atom values): 4632 Å² total; per-residue (Å²): 110,68,68,59,53,51,50,50,68,52,47,51,59,56,49,30,53,52,51,51,55,52,44,27,73,74,72,32,59,68,59,43,51,51,49,48,51,53,32,22,51,51,24,47,52,51,29,51,57,52,37,54,53,23,51,53,45,32,53,53,29,50,75,71,75,41,83,42,61,65,34,50,50,48,36,52,51,35,50,53,53,21,51,49,24,46,62,66,48,104

pLDDT: mean 92.11, std 5.03, range [65.06, 95.88]